Protein AF-A0A7Z9ZEM2-F1 (afdb_monomer_lite)

Secondary structure (DSSP, 8-state):
-BS-S---TT----B------TTTT-TT-EEEEEEEEE---SS-SEEEEEEEEEPPP-

Foldseek 3Di:
DWPDPDADVPGDTDDDDDDDPPPPPCEQHKDKDWDWQADPPPVPRIDIDIDIDGHYHD

Radius of gyration: 15.39 Å; chains: 1; bounding box: 30×18×39 Å

Structure (mmCIF, N/CA/C/O backbone):
data_AF-A0A7Z9ZEM2-F1
#
_entry.id   AF-A0A7Z9ZEM2-F1
#
loop_
_atom_site.group_PDB
_atom_site.id
_atom_site.type_symbol
_atom_site.label_atom_id
_atom_site.label_alt_id
_atom_site.label_comp_id
_atom_site.label_asym_id
_atom_site.label_entity_id
_atom_site.label_seq_id
_atom_site.pdbx_PDB_ins_code
_atom_site.Cartn_x
_atom_site.Cartn_y
_atom_site.Cartn_z
_atom_site.occupancy
_atom_site.B_iso_or_equiv
_atom_site.auth_seq_id
_atom_site.auth_comp_id
_atom_site.auth_asym_id
_atom_site.auth_atom_id
_atom_site.pdbx_PDB_model_num
ATOM 1 N N . MET A 1 1 ? -8.810 -1.888 -5.797 1.00 60.94 1 MET A N 1
ATOM 2 C CA . MET A 1 1 ? -10.102 -2.314 -5.210 1.00 60.94 1 MET A CA 1
ATOM 3 C C . MET A 1 1 ? -9.865 -2.662 -3.747 1.00 60.94 1 MET A C 1
ATOM 5 O O . MET A 1 1 ? -8.819 -3.231 -3.448 1.00 60.94 1 MET A O 1
ATOM 9 N N . VAL A 1 2 ? -10.771 -2.279 -2.848 1.00 70.12 2 VAL A N 1
ATOM 10 C CA . VAL A 1 2 ? -10.691 -2.621 -1.414 1.00 70.12 2 VAL A CA 1
ATOM 11 C C . VAL A 1 2 ? -11.606 -3.817 -1.158 1.00 70.12 2 VAL A C 1
ATOM 13 O O . VAL A 1 2 ? -12.684 -3.868 -1.745 1.00 70.12 2 VAL A O 1
ATOM 16 N N . SER A 1 3 ? -11.180 -4.772 -0.329 1.00 72.19 3 SER A N 1
ATOM 17 C CA . SER A 1 3 ? -11.941 -5.998 -0.050 1.00 72.19 3 SER A CA 1
ATOM 18 C C . SER A 1 3 ? -13.258 -5.748 0.699 1.00 72.19 3 SER A C 1
ATOM 20 O O . SER A 1 3 ? -14.225 -6.464 0.469 1.00 72.19 3 SER A O 1
ATOM 22 N N . ALA A 1 4 ? -13.315 -4.725 1.558 1.00 77.38 4 ALA A N 1
ATOM 23 C CA . ALA A 1 4 ? -14.510 -4.305 2.291 1.00 77.38 4 ALA A CA 1
ATOM 24 C C . ALA A 1 4 ? -14.419 -2.820 2.690 1.00 77.38 4 ALA A C 1
ATOM 26 O O . ALA A 1 4 ? -13.324 -2.295 2.885 1.00 77.38 4 ALA A O 1
ATOM 27 N N . LYS A 1 5 ? -15.563 -2.130 2.817 1.00 82.38 5 LYS A N 1
ATOM 28 C CA . LYS A 1 5 ? -15.618 -0.725 3.284 1.00 82.38 5 LYS A CA 1
ATOM 29 C C . LYS A 1 5 ? -15.607 -0.586 4.812 1.00 82.38 5 LYS A C 1
ATOM 31 O O . LYS A 1 5 ? -15.289 0.488 5.310 1.00 82.38 5 LYS A O 1
ATOM 36 N N . CYS A 1 6 ? -15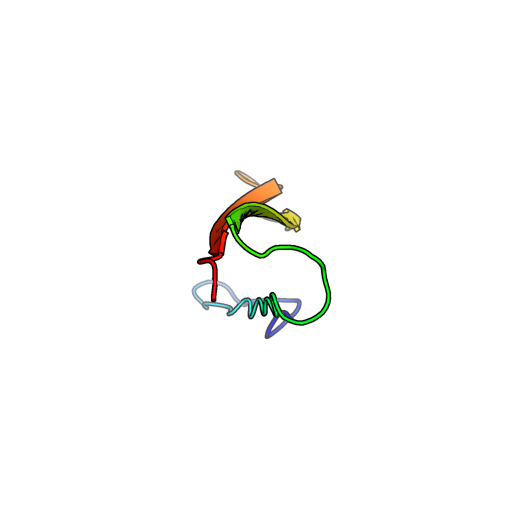.953 -1.648 5.533 1.00 88.31 6 CYS A N 1
ATOM 37 C CA . CYS A 1 6 ? -15.964 -1.713 6.992 1.00 88.31 6 CYS A CA 1
ATOM 38 C C . CYS A 1 6 ? -15.206 -2.971 7.421 1.00 88.31 6 CYS A C 1
ATOM 40 O O . CYS A 1 6 ? -15.294 -3.992 6.743 1.00 88.31 6 CYS A O 1
ATOM 42 N N . ILE A 1 7 ? -14.458 -2.874 8.516 1.00 88.50 7 ILE A N 1
ATOM 43 C CA . ILE A 1 7 ? -13.626 -3.946 9.072 1.00 88.50 7 ILE A CA 1
ATOM 44 C C . ILE A 1 7 ? -13.984 -4.027 10.559 1.00 88.50 7 ILE A C 1
ATOM 46 O O . ILE A 1 7 ? -14.076 -2.976 11.204 1.00 88.50 7 ILE A O 1
ATOM 50 N N . ALA A 1 8 ? -14.256 -5.220 11.095 1.00 91.69 8 ALA A N 1
ATOM 51 C CA . ALA A 1 8 ? -14.613 -5.353 12.506 1.00 91.69 8 ALA A CA 1
ATOM 52 C C . ALA A 1 8 ? -13.379 -5.177 13.420 1.00 91.69 8 ALA A C 1
ATOM 54 O O . ALA A 1 8 ? -12.238 -5.288 12.960 1.00 91.69 8 ALA A O 1
ATOM 55 N N . PRO A 1 9 ? -13.563 -4.898 14.725 1.00 90.81 9 PRO A N 1
ATOM 56 C CA . PRO A 1 9 ? -12.445 -4.799 15.659 1.00 90.81 9 PRO A CA 1
ATOM 57 C C . PRO A 1 9 ? -11.574 -6.062 15.649 1.00 90.81 9 PRO A C 1
ATOM 59 O O . PRO A 1 9 ? -12.074 -7.169 15.825 1.00 90.81 9 PRO A O 1
ATOM 62 N N . GLY A 1 10 ? -10.266 -5.888 15.450 1.00 91.00 10 GLY A N 1
ATOM 63 C CA . GLY A 1 10 ? -9.298 -6.990 15.385 1.00 91.00 10 GLY A CA 1
ATOM 64 C C . GLY A 1 10 ? -9.217 -7.708 14.033 1.00 91.00 10 GLY A C 1
ATOM 65 O O . GLY A 1 10 ? -8.339 -8.550 13.857 1.00 91.00 10 GLY A O 1
ATOM 66 N N . GLU A 1 11 ? -10.074 -7.374 13.065 1.00 91.62 11 GLU A N 1
ATOM 67 C CA . GLU A 1 11 ? -9.985 -7.928 11.715 1.00 91.62 11 GLU A CA 1
ATOM 68 C C . GLU A 1 11 ? -8.955 -7.200 10.846 1.00 91.62 11 GLU A C 1
ATOM 70 O O . GLU A 1 11 ? -8.526 -6.076 11.117 1.00 91.62 11 GLU A O 1
ATOM 75 N N . THR A 1 12 ? -8.575 -7.855 9.749 1.00 90.12 12 THR A N 1
ATOM 76 C CA . THR A 1 12 ? -7.677 -7.294 8.739 1.00 90.12 12 THR A CA 1
ATOM 77 C C . THR A 1 12 ? -8.393 -7.171 7.399 1.00 90.12 12 THR A C 1
ATOM 79 O O . THR A 1 12 ? -9.178 -8.030 7.006 1.00 90.12 12 THR A O 1
ATOM 82 N N . GLY A 1 13 ? -8.124 -6.077 6.686 1.00 87.44 13 GLY A N 1
ATOM 83 C CA . GLY A 1 13 ? -8.621 -5.838 5.332 1.00 87.44 13 GLY A CA 1
ATOM 84 C C . GLY A 1 13 ? -7.499 -5.911 4.299 1.00 87.44 13 GLY A C 1
ATOM 85 O O . GLY A 1 13 ? -6.322 -5.785 4.632 1.00 87.44 13 GLY A O 1
ATOM 86 N N . GLN A 1 14 ? -7.860 -6.073 3.025 1.00 90.19 14 GLN A N 1
ATOM 87 C CA . GLN A 1 14 ? -6.905 -6.100 1.918 1.00 90.19 14 GLN A CA 1
ATOM 88 C C . GLN A 1 14 ? -7.200 -4.990 0.906 1.00 90.19 14 GLN A C 1
ATOM 90 O O . GLN A 1 14 ? -8.341 -4.767 0.492 1.00 90.19 14 GLN A O 1
ATOM 95 N N . ILE A 1 15 ? -6.141 -4.310 0.462 1.00 87.62 15 ILE A N 1
ATOM 96 C CA . ILE A 1 15 ? -6.199 -3.312 -0.609 1.00 87.62 15 ILE A CA 1
ATOM 97 C C . ILE A 1 15 ? -5.409 -3.852 -1.794 1.00 87.62 15 ILE A C 1
ATOM 99 O O . ILE A 1 15 ? -4.187 -3.974 -1.739 1.00 87.62 15 ILE A O 1
ATOM 103 N N . LYS A 1 16 ? -6.106 -4.151 -2.892 1.00 88.25 16 LYS A N 1
ATOM 104 C CA . LYS A 1 16 ? -5.475 -4.569 -4.145 1.00 88.25 16 LYS A CA 1
ATOM 105 C C . LYS A 1 16 ? -5.219 -3.352 -5.029 1.00 88.25 16 LYS A C 1
ATOM 107 O O . LYS A 1 16 ? -6.171 -2.699 -5.474 1.00 88.25 16 LYS A O 1
ATOM 112 N N . ALA A 1 17 ? -3.948 -3.087 -5.312 1.00 85.19 17 ALA A N 1
ATOM 113 C CA . ALA A 1 17 ? -3.501 -2.143 -6.331 1.00 85.19 17 ALA A CA 1
ATOM 114 C C . ALA A 1 17 ? -2.982 -2.910 -7.556 1.00 85.19 17 ALA A C 1
ATOM 116 O O . ALA A 1 17 ? -2.449 -4.012 -7.434 1.00 85.19 17 ALA A O 1
ATOM 117 N N . SER A 1 18 ? -3.167 -2.355 -8.749 1.00 87.94 18 SER A N 1
ATOM 118 C CA . SER A 1 18 ? -2.669 -2.943 -9.994 1.00 87.94 18 SER A CA 1
ATOM 119 C C . SER A 1 18 ? -2.124 -1.829 -10.872 1.00 87.94 18 SER A C 1
ATOM 121 O O . SER A 1 18 ? -2.743 -0.773 -10.981 1.00 87.94 18 SER A O 1
ATOM 123 N N . PHE A 1 19 ? -0.949 -2.062 -11.445 1.00 87.06 19 PHE A N 1
ATOM 124 C CA . PHE A 1 19 ? -0.239 -1.115 -12.293 1.00 87.06 19 PHE A CA 1
ATOM 125 C C . PHE A 1 19 ? 0.173 -1.842 -13.572 1.00 87.06 19 PHE A C 1
ATOM 127 O O . PHE A 1 19 ? 0.869 -2.854 -13.494 1.00 87.06 19 PHE A O 1
ATOM 134 N N . ASP A 1 20 ? -0.283 -1.346 -14.722 1.00 87.69 20 ASP A N 1
ATOM 135 C CA . ASP A 1 20 ? 0.135 -1.833 -16.037 1.00 87.69 20 ASP A CA 1
ATOM 136 C C . ASP A 1 20 ? 0.995 -0.754 -16.712 1.00 87.69 20 ASP A C 1
ATOM 138 O O . ASP A 1 20 ? 0.478 0.315 -17.046 1.00 87.69 20 ASP A O 1
ATOM 142 N N . PRO A 1 21 ? 2.310 -0.981 -16.881 1.00 84.75 21 PRO A N 1
ATOM 143 C CA . PRO A 1 21 ? 3.182 -0.012 -17.530 1.00 84.75 21 PRO A CA 1
ATOM 144 C C . PRO A 1 21 ? 3.037 0.013 -19.063 1.00 84.75 21 PRO A C 1
ATOM 146 O O . PRO A 1 21 ? 3.564 0.927 -19.702 1.00 84.75 21 PRO A O 1
ATOM 149 N N . ARG A 1 22 ? 2.360 -0.972 -19.674 1.00 82.75 22 ARG A N 1
ATOM 150 C CA . ARG A 1 22 ? 2.269 -1.117 -21.136 1.00 82.75 22 ARG A CA 1
ATOM 151 C C . ARG A 1 22 ? 1.383 -0.023 -21.739 1.00 82.75 22 ARG A C 1
ATOM 153 O O . ARG A 1 22 ? 0.304 0.254 -21.235 1.00 82.75 22 ARG A O 1
ATOM 160 N N . GLY A 1 23 ? 1.826 0.583 -22.845 1.00 69.81 23 GLY A N 1
ATOM 161 C CA . GLY A 1 23 ? 1.022 1.539 -23.628 1.00 69.81 23 GLY A CA 1
ATOM 162 C C . GLY A 1 23 ? 0.960 2.976 -23.089 1.00 69.81 23 GLY A C 1
ATOM 163 O O . GLY A 1 23 ? 0.279 3.811 -23.676 1.00 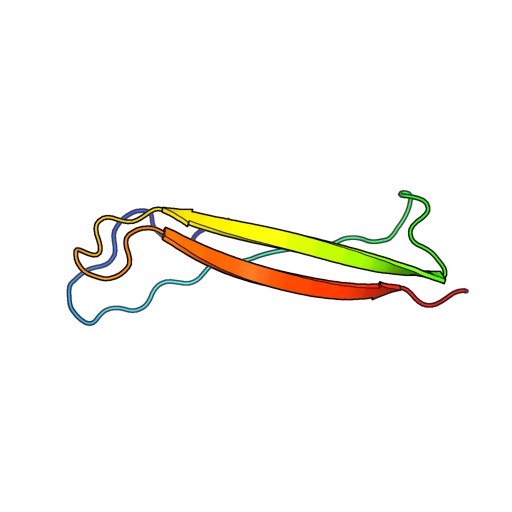69.81 23 GLY A O 1
ATOM 164 N N . HIS A 1 24 ? 1.682 3.288 -22.008 1.00 70.06 24 HIS A N 1
ATOM 165 C CA . HIS A 1 24 ? 1.600 4.584 -21.320 1.00 70.06 24 HIS A CA 1
ATOM 166 C C . HIS A 1 24 ? 2.925 5.379 -21.288 1.00 70.06 24 HIS 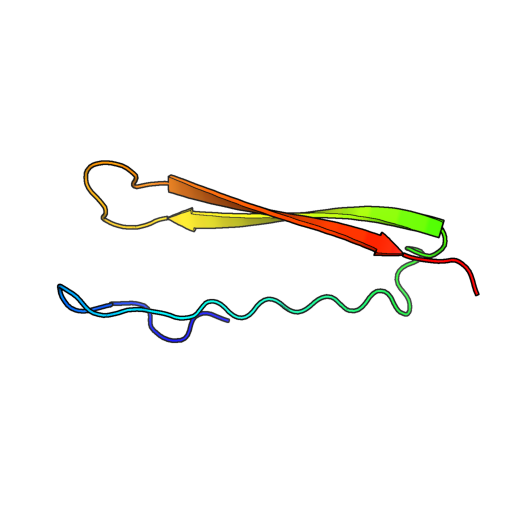A C 1
ATOM 168 O O . HIS A 1 24 ? 3.081 6.291 -20.477 1.00 70.06 24 HIS A O 1
ATOM 174 N N . ASN A 1 25 ? 3.885 5.061 -22.169 1.00 80.31 25 ASN A N 1
ATOM 175 C CA . ASN A 1 25 ? 5.197 5.730 -22.271 1.00 80.31 25 ASN A CA 1
ATOM 176 C C . ASN A 1 25 ? 5.959 5.814 -20.930 1.00 80.31 25 ASN A C 1
ATOM 178 O O . ASN A 1 25 ? 6.606 6.821 -20.628 1.00 80.31 25 ASN A O 1
ATOM 182 N N . TYR A 1 26 ? 5.855 4.767 -20.105 1.00 85.06 26 TYR A N 1
ATOM 183 C CA . TYR A 1 26 ? 6.577 4.662 -18.835 1.00 85.06 26 TYR A CA 1
ATOM 184 C C . TYR A 1 26 ? 7.947 3.987 -18.962 1.00 85.06 26 TYR A C 1
ATOM 186 O O . TYR A 1 26 ? 8.679 3.976 -17.981 1.00 85.06 26 TYR A O 1
ATOM 194 N N . GLU A 1 27 ? 8.303 3.445 -20.129 1.00 87.38 27 GLU A N 1
ATOM 195 C CA . GLU A 1 27 ? 9.597 2.788 -20.377 1.00 87.38 27 GLU A CA 1
ATOM 196 C C . GLU A 1 27 ? 10.773 3.690 -19.968 1.00 87.38 27 GLU A C 1
ATOM 198 O O . GLU A 1 27 ? 10.770 4.893 -20.239 1.00 87.38 27 GLU A O 1
ATOM 203 N N . GLY A 1 28 ? 11.738 3.119 -19.242 1.00 88.31 28 GLY A N 1
ATOM 204 C CA . GLY A 1 28 ? 12.906 3.832 -18.717 1.00 88.31 28 GLY A CA 1
ATOM 205 C C . GLY A 1 28 ? 12.611 4.830 -17.586 1.00 88.31 28 GLY A C 1
ATOM 206 O O . GLY A 1 28 ? 13.508 5.557 -17.158 1.00 88.31 28 GLY A O 1
ATOM 207 N N . ARG A 1 29 ? 11.370 4.911 -17.079 1.00 90.00 29 ARG A N 1
ATOM 208 C CA . ARG A 1 29 ? 10.960 5.915 -16.079 1.00 90.00 29 ARG A CA 1
ATOM 209 C C . ARG A 1 29 ? 10.685 5.313 -14.709 1.00 90.00 29 ARG A C 1
ATOM 211 O O . ARG A 1 29 ? 10.214 4.187 -14.550 1.00 90.00 29 ARG A O 1
ATOM 218 N N . ARG A 1 30 ? 10.892 6.146 -13.690 1.00 91.44 30 ARG A N 1
ATOM 219 C CA . ARG A 1 30 ? 10.406 5.905 -12.332 1.00 91.44 30 ARG A CA 1
ATOM 220 C C . ARG A 1 30 ? 8.982 6.437 -12.195 1.00 91.44 30 ARG A C 1
ATOM 222 O O . ARG A 1 30 ? 8.742 7.632 -12.339 1.00 91.44 30 ARG A O 1
ATOM 229 N N . VAL A 1 31 ? 8.048 5.556 -11.865 1.00 92.12 31 VAL A N 1
ATOM 230 C CA . VAL A 1 31 ? 6.639 5.884 -11.635 1.00 92.12 31 VAL A CA 1
ATOM 231 C C . VAL A 1 31 ? 6.365 5.877 -10.138 1.00 92.12 31 VAL A C 1
ATOM 233 O O . VAL A 1 31 ? 6.769 4.958 -9.428 1.00 92.12 31 VAL A O 1
ATOM 236 N N . THR A 1 32 ? 5.682 6.911 -9.652 1.00 92.44 32 THR A N 1
ATOM 237 C CA . THR A 1 32 ? 5.242 7.018 -8.256 1.00 92.44 32 THR A CA 1
ATOM 238 C C . THR A 1 32 ? 3.733 7.186 -8.223 1.00 92.44 32 THR A C 1
ATOM 240 O O . THR A 1 32 ? 3.190 8.068 -8.884 1.00 92.44 32 THR A O 1
ATOM 243 N N . HIS A 1 33 ? 3.055 6.363 -7.432 1.00 90.69 33 HIS A N 1
ATOM 244 C CA . HIS A 1 33 ? 1.619 6.43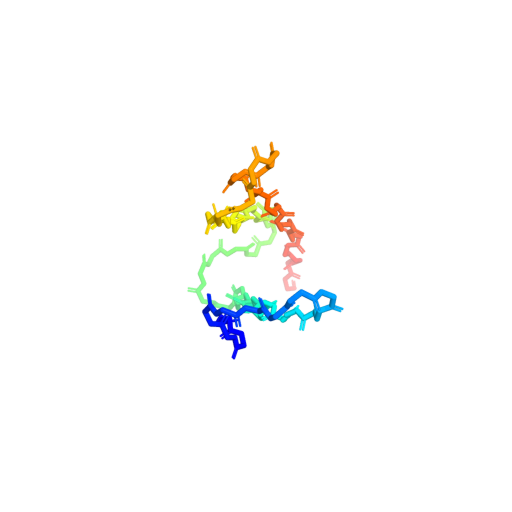9 -7.218 1.00 90.69 33 HIS A CA 1
ATOM 245 C C . HIS A 1 33 ? 1.303 6.459 -5.724 1.00 90.69 33 HIS A C 1
ATOM 247 O O . HIS A 1 33 ? 1.951 5.779 -4.931 1.00 90.69 33 HIS A O 1
ATOM 253 N N . ARG A 1 34 ? 0.304 7.249 -5.323 1.00 92.69 34 ARG A N 1
ATOM 254 C CA . ARG A 1 34 ? -0.094 7.398 -3.919 1.00 92.69 34 ARG A CA 1
ATOM 255 C C . ARG A 1 34 ? -1.505 6.876 -3.735 1.00 92.69 34 ARG A C 1
ATOM 257 O O . ARG A 1 34 ? -2.443 7.416 -4.312 1.00 92.69 34 ARG A O 1
ATOM 264 N N . VAL A 1 35 ? -1.650 5.872 -2.884 1.00 91.38 35 VAL A N 1
ATOM 265 C CA . VAL A 1 35 ? -2.948 5.400 -2.411 1.00 91.38 35 VAL A CA 1
ATOM 266 C C . VAL A 1 35 ? -3.239 6.115 -1.099 1.00 91.38 35 VAL A C 1
ATOM 268 O O . VAL A 1 35 ? -2.535 5.924 -0.108 1.00 91.38 35 VAL A O 1
ATOM 271 N N . ILE A 1 36 ? -4.247 6.985 -1.110 1.00 92.56 36 ILE A N 1
ATOM 272 C CA . ILE A 1 36 ? -4.686 7.726 0.074 1.00 92.56 36 ILE A CA 1
ATOM 273 C C . ILE A 1 36 ? -5.858 6.967 0.685 1.00 92.56 36 ILE A C 1
ATOM 275 O O . ILE A 1 36 ? -6.893 6.792 0.045 1.00 92.56 36 ILE A O 1
ATOM 279 N N . ILE A 1 37 ? -5.684 6.528 1.923 1.00 91.38 37 ILE A N 1
ATOM 280 C CA . ILE A 1 37 ? -6.696 5.839 2.711 1.00 91.38 37 ILE A CA 1
ATOM 281 C C . ILE A 1 37 ? -7.241 6.851 3.710 1.00 91.38 37 ILE A C 1
ATOM 283 O O . ILE A 1 37 ? -6.486 7.430 4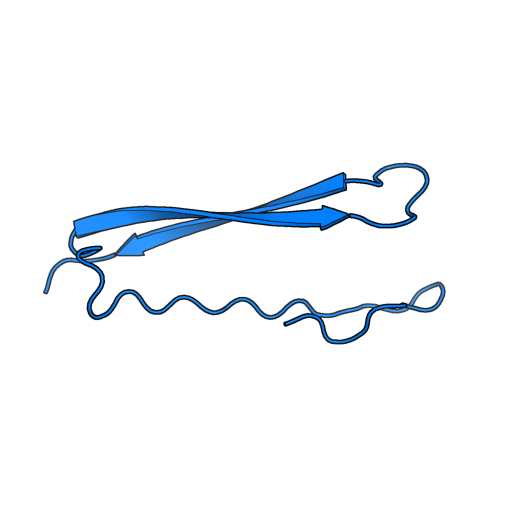.492 1.00 91.38 37 ILE A O 1
ATOM 287 N N . ILE A 1 38 ? -8.549 7.072 3.652 1.00 93.12 38 ILE A N 1
ATOM 288 C CA . ILE A 1 38 ? -9.279 7.901 4.607 1.00 93.12 38 ILE A CA 1
ATOM 289 C C . ILE A 1 38 ? -10.169 6.957 5.403 1.00 93.12 38 ILE A C 1
ATOM 291 O O . ILE A 1 38 ? -10.929 6.189 4.813 1.00 93.12 38 ILE A O 1
ATOM 295 N N . SER A 1 39 ? -10.037 6.987 6.723 1.00 92.06 39 SER A N 1
ATOM 296 C CA . SER A 1 39 ? -10.751 6.095 7.630 1.00 92.06 39 SER A CA 1
ATOM 297 C C . SER A 1 39 ? -11.252 6.842 8.863 1.00 92.06 39 SER A C 1
ATOM 299 O O . SER A 1 39 ? -10.943 8.014 9.073 1.00 92.06 39 SER A O 1
ATOM 301 N N . ASN A 1 40 ? -12.034 6.141 9.676 1.00 92.69 40 ASN A N 1
ATOM 302 C CA . ASN A 1 40 ? -12.513 6.592 10.976 1.00 92.69 40 ASN A CA 1
ATOM 303 C C . ASN A 1 40 ? -11.542 6.263 12.129 1.00 92.69 40 ASN A C 1
ATOM 305 O O . ASN A 1 40 ? -11.963 6.285 13.283 1.00 92.69 40 ASN A O 1
ATOM 309 N N . ASP A 1 41 ? -10.277 5.936 11.844 1.00 92.00 41 ASP A N 1
ATOM 310 C CA . ASP A 1 41 ? -9.246 5.794 12.876 1.00 92.00 41 ASP A CA 1
ATOM 311 C C . ASP A 1 41 ? -9.073 7.141 13.617 1.00 92.00 41 ASP A C 1
ATOM 313 O O . ASP A 1 41 ? -8.776 8.154 12.975 1.00 92.00 41 ASP A O 1
ATOM 317 N N . PRO A 1 42 ? -9.260 7.188 14.951 1.00 92.56 42 PRO A N 1
ATOM 318 C CA . PRO A 1 42 ? -9.194 8.430 15.720 1.00 92.56 42 PRO A CA 1
ATOM 319 C C . PRO A 1 42 ? -7.771 8.990 15.851 1.00 92.56 42 PRO A C 1
ATOM 321 O O . PRO A 1 42 ? -7.602 10.165 16.164 1.00 92.56 42 PRO A O 1
ATOM 324 N N . THR A 1 43 ? -6.752 8.159 15.634 1.00 95.06 43 THR A N 1
ATOM 325 C CA . THR A 1 43 ? -5.337 8.527 15.745 1.00 95.06 43 THR A CA 1
ATOM 326 C C . THR A 1 43 ? -4.752 8.846 14.374 1.00 95.06 43 THR A C 1
ATOM 328 O O . THR A 1 43 ? -4.087 9.867 14.210 1.00 95.06 43 THR A O 1
ATOM 331 N N . THR A 1 44 ? -5.024 8.002 13.372 1.00 92.88 44 THR A N 1
ATOM 332 C CA . THR A 1 44 ? -4.485 8.166 12.010 1.00 92.88 4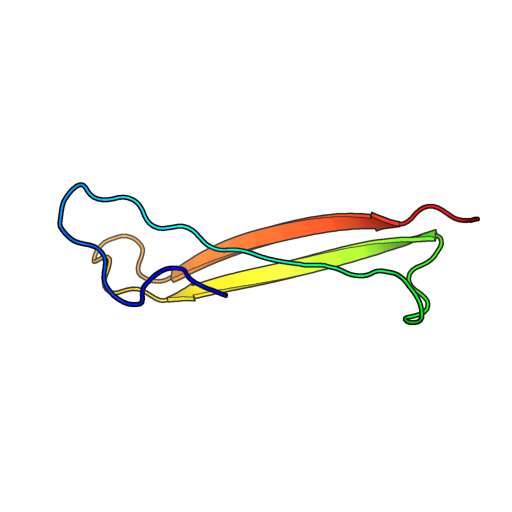4 THR A CA 1
ATOM 333 C C . THR A 1 44 ? -5.590 8.099 10.946 1.00 92.88 44 THR A C 1
ATOM 335 O O . THR A 1 44 ? -5.635 7.167 10.141 1.00 92.88 44 THR A O 1
ATOM 338 N N . PRO A 1 45 ? -6.471 9.113 10.856 1.00 93.62 45 PRO A N 1
ATOM 339 C CA . PRO A 1 45 ? -7.607 9.098 9.927 1.00 93.62 45 PRO A CA 1
ATOM 340 C C . PRO A 1 45 ? -7.186 9.154 8.452 1.00 93.62 45 PRO A C 1
ATOM 342 O O . PRO A 1 45 ? -7.966 8.800 7.567 1.00 93.62 45 PRO A O 1
ATOM 345 N N . ARG A 1 46 ? -5.953 9.595 8.165 1.00 96.19 46 ARG A N 1
ATOM 346 C CA . ARG A 1 46 ? -5.396 9.677 6.812 1.00 96.19 46 ARG A CA 1
ATOM 347 C C . ARG A 1 46 ? -4.063 8.944 6.730 1.00 96.19 46 ARG A C 1
ATOM 349 O O . ARG A 1 46 ? -3.044 9.449 7.191 1.00 96.19 46 ARG A O 1
ATOM 356 N N . LEU A 1 47 ? -4.063 7.804 6.049 1.00 93.31 47 LEU A N 1
ATOM 357 C CA . LEU A 1 47 ? -2.870 7.016 5.757 1.00 93.31 47 LEU A CA 1
ATOM 358 C C . LEU A 1 47 ? -2.515 7.144 4.272 1.00 93.31 47 LEU A C 1
ATOM 360 O O . LEU A 1 47 ? -3.387 7.131 3.405 1.00 93.31 47 LEU A O 1
ATOM 364 N N . ILE A 1 48 ? -1.228 7.285 3.959 1.00 94.25 48 ILE A N 1
ATOM 365 C CA . ILE A 1 48 ? -0.755 7.407 2.578 1.00 94.25 48 ILE A CA 1
ATOM 366 C C . ILE A 1 48 ? 0.237 6.289 2.301 1.00 94.25 48 ILE A C 1
ATOM 368 O O . ILE A 1 48 ? 1.339 6.281 2.842 1.00 94.25 48 ILE A O 1
ATOM 372 N N . LEU A 1 49 ? -0.138 5.387 1.401 1.00 92.50 49 LEU A N 1
ATOM 373 C CA . LEU A 1 49 ? 0.749 4.353 0.887 1.00 92.50 49 LEU A CA 1
ATOM 374 C C . LEU A 1 49 ? 1.356 4.844 -0.426 1.00 92.50 49 LEU A C 1
ATOM 376 O O . LEU A 1 49 ? 0.635 5.155 -1.376 1.00 92.50 49 LEU A O 1
ATOM 380 N N . THR A 1 50 ? 2.682 4.937 -0.475 1.00 93.75 50 THR A N 1
ATOM 381 C CA . THR A 1 50 ? 3.403 5.354 -1.682 1.00 93.75 50 THR A CA 1
ATOM 382 C C . THR A 1 50 ? 3.980 4.128 -2.369 1.00 93.75 50 THR A C 1
ATOM 384 O O . THR A 1 50 ? 4.794 3.412 -1.798 1.00 93.75 50 THR A O 1
ATOM 387 N N . LEU A 1 51 ? 3.546 3.897 -3.602 1.00 92.25 51 LEU A N 1
ATOM 388 C CA . LEU A 1 51 ? 4.021 2.834 -4.472 1.00 92.25 51 LEU A CA 1
ATOM 389 C C . LEU A 1 51 ? 4.988 3.445 -5.483 1.00 92.25 51 LEU A C 1
ATOM 391 O O . LEU A 1 51 ? 4.645 4.414 -6.161 1.00 92.25 51 LEU A O 1
ATOM 395 N N . THR A 1 52 ? 6.185 2.881 -5.599 1.00 93.19 52 THR A N 1
ATOM 396 C CA . THR A 1 52 ? 7.178 3.311 -6.589 1.00 93.19 52 THR A CA 1
ATOM 397 C C . THR A 1 52 ? 7.628 2.132 -7.425 1.00 93.19 52 THR A C 1
ATOM 399 O O . THR A 1 52 ? 7.961 1.089 -6.866 1.00 93.19 52 THR A O 1
ATOM 402 N N . ALA A 1 53 ? 7.692 2.316 -8.737 1.00 91.62 53 ALA A N 1
ATOM 403 C CA . ALA A 1 53 ? 8.188 1.322 -9.675 1.00 91.62 53 ALA A CA 1
ATOM 404 C C . ALA A 1 53 ? 9.227 1.956 -10.603 1.00 91.62 53 ALA A C 1
ATOM 406 O O . ALA A 1 53 ? 9.039 3.078 -11.069 1.00 91.62 53 ALA A O 1
ATOM 407 N N . ASN A 1 54 ? 10.309 1.235 -10.880 1.00 93.12 54 ASN A N 1
ATOM 408 C CA . ASN A 1 54 ? 11.222 1.569 -11.968 1.00 93.12 54 ASN A CA 1
ATOM 409 C C . ASN A 1 54 ? 10.834 0.682 -13.154 1.00 93.12 54 ASN A C 1
ATOM 411 O O . ASN A 1 54 ? 10.897 -0.542 -13.042 1.00 93.12 54 ASN A O 1
ATOM 415 N N . VAL A 1 55 ? 10.379 1.282 -14.250 1.00 91.31 55 VAL A N 1
ATOM 416 C CA . VAL A 1 55 ? 9.998 0.547 -15.458 1.00 91.31 55 VAL A CA 1
ATOM 417 C C . VAL A 1 55 ? 11.233 0.442 -16.343 1.00 91.31 55 VAL A C 1
ATOM 419 O O . VAL A 1 55 ? 11.792 1.458 -16.750 1.00 91.31 55 VAL A O 1
ATOM 422 N N . LEU A 1 56 ? 11.680 -0.787 -16.591 1.00 89.31 56 LEU A N 1
ATOM 423 C CA . LEU A 1 56 ? 12.853 -1.051 -17.419 1.00 89.31 56 LEU A CA 1
ATOM 424 C C . LEU A 1 56 ? 12.553 -0.749 -18.892 1.00 89.31 56 LEU A C 1
ATOM 426 O O . LEU A 1 56 ? 11.403 -0.831 -19.328 1.00 89.31 56 LEU A O 1
ATOM 430 N N . GLU A 1 57 ? 13.592 -0.379 -19.636 1.00 82.62 57 GLU A N 1
ATOM 431 C CA . GLU A 1 57 ? 13.536 -0.336 -21.098 1.00 82.62 57 GLU A CA 1
ATOM 432 C C . GLU A 1 57 ? 13.442 -1.759 -21.670 1.00 82.62 57 GLU A C 1
ATOM 434 O O . GLU A 1 57 ? 13.735 -2.741 -20.978 1.00 82.62 57 GLU A O 1
ATOM 439 N N . LYS A 1 58 ? 12.969 -1.857 -22.914 1.00 68.81 58 LYS A N 1
ATOM 440 C CA . LYS A 1 58 ? 12.914 -3.114 -23.665 1.00 68.81 58 LYS A CA 1
ATOM 441 C C . LYS A 1 58 ? 14.276 -3.542 -24.185 1.00 68.81 58 LYS A C 1
ATOM 443 O O . LYS A 1 58 ? 15.058 -2.653 -24.577 1.00 68.81 58 LYS A O 1
#

pLDDT: mean 87.69, std 7.52, range [60.94, 96.19]

Sequence (58 aa):
MVSAKCIAPGETGQIKASFDPRGHNYEGRRVTHRVIIISNDPTTPRLILTLTANVLEK